Protein AF-A0A915MJT7-F1 (afdb_monomer)

Structure (mmCIF, N/CA/C/O backbone):
data_AF-A0A915MJT7-F1
#
_entry.id   AF-A0A915MJT7-F1
#
loop_
_atom_site.group_PDB
_atom_site.id
_atom_site.type_symbol
_atom_site.label_atom_id
_atom_site.label_alt_id
_atom_site.label_comp_id
_atom_site.label_asym_id
_atom_site.label_entity_id
_atom_site.label_seq_id
_atom_site.pdbx_PDB_ins_code
_atom_site.Cartn_x
_atom_site.Cartn_y
_atom_site.Cartn_z
_atom_site.occupancy
_atom_site.B_iso_or_equiv
_atom_site.auth_seq_id
_atom_site.auth_comp_id
_atom_site.auth_asym_id
_atom_site.auth_atom_id
_atom_site.pdbx_PDB_model_num
ATOM 1 N N . MET A 1 1 ? 48.823 12.103 -51.803 1.00 42.72 1 MET A N 1
ATOM 2 C CA . MET A 1 1 ? 48.657 11.930 -50.342 1.00 42.72 1 MET A CA 1
ATOM 3 C C . MET A 1 1 ? 47.173 12.086 -50.046 1.00 42.72 1 MET A C 1
ATOM 5 O O . MET A 1 1 ? 46.669 13.198 -50.115 1.00 42.72 1 MET A O 1
ATOM 9 N N . ILE A 1 2 ? 46.447 10.974 -49.908 1.00 47.47 2 ILE A N 1
ATOM 10 C CA . ILE A 1 2 ? 44.976 10.955 -49.899 1.00 47.47 2 ILE A CA 1
ATOM 11 C C . ILE A 1 2 ? 44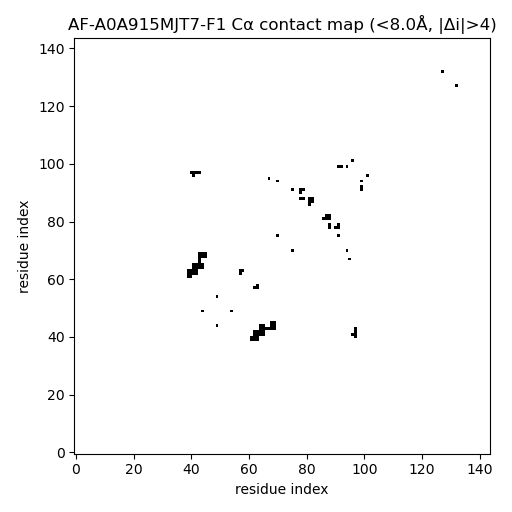.478 10.905 -48.448 1.00 47.47 2 ILE A C 1
ATOM 13 O O . ILE A 1 2 ? 44.754 9.964 -47.717 1.00 47.47 2 ILE A O 1
ATOM 17 N N . VAL A 1 3 ? 43.804 11.991 -48.071 1.00 52.53 3 VAL A N 1
ATOM 18 C CA . VAL A 1 3 ? 42.787 12.202 -47.025 1.00 52.53 3 VAL A CA 1
ATOM 19 C C . VAL A 1 3 ? 42.498 11.007 -46.093 1.00 52.53 3 VAL A C 1
ATOM 21 O O . VAL A 1 3 ? 41.598 10.218 -46.343 1.00 52.53 3 VAL A O 1
ATOM 24 N N . GLN A 1 4 ? 43.191 10.951 -44.951 1.00 54.62 4 GLN A N 1
ATOM 25 C CA . GLN A 1 4 ? 42.888 10.060 -43.811 1.00 54.62 4 GLN A CA 1
ATOM 26 C C . GLN A 1 4 ? 42.191 10.797 -42.643 1.00 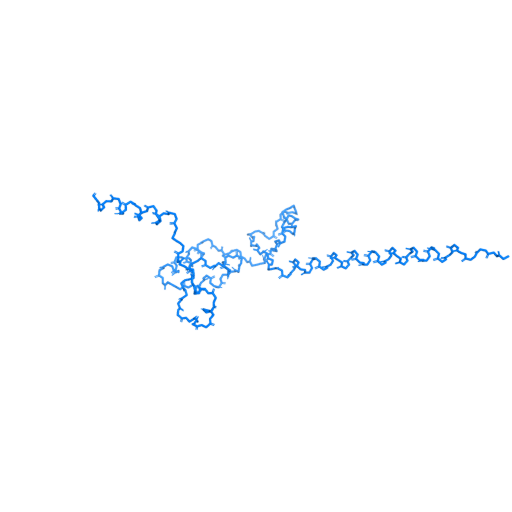54.62 4 GLN A C 1
ATOM 28 O O . GLN A 1 4 ? 42.081 10.284 -41.532 1.00 54.62 4 GLN A O 1
ATOM 33 N N . VAL A 1 5 ? 41.744 12.038 -42.868 1.00 56.94 5 VAL A N 1
ATOM 34 C CA . VAL A 1 5 ? 41.243 12.930 -41.804 1.00 56.94 5 VAL A CA 1
ATOM 35 C C . VAL A 1 5 ? 39.769 12.654 -41.460 1.00 56.94 5 VAL A C 1
ATOM 37 O O . VAL A 1 5 ? 39.381 12.778 -40.305 1.00 56.94 5 VAL A O 1
ATOM 40 N N . GLY A 1 6 ? 38.953 12.192 -42.416 1.00 58.38 6 GLY A N 1
ATOM 41 C CA . GLY A 1 6 ? 37.505 12.021 -42.216 1.00 58.38 6 GLY A CA 1
ATOM 42 C C . GLY A 1 6 ? 37.076 10.787 -41.408 1.00 58.38 6 GLY A C 1
ATOM 43 O O . GLY A 1 6 ? 36.045 10.823 -40.740 1.00 58.38 6 GLY A O 1
ATOM 44 N N . GLU A 1 7 ? 37.848 9.697 -41.427 1.00 60.75 7 GLU A N 1
ATOM 45 C CA . GLU A 1 7 ? 37.479 8.447 -40.733 1.00 60.75 7 GLU A CA 1
ATOM 46 C C . GLU A 1 7 ? 37.609 8.569 -39.207 1.00 60.75 7 GLU A C 1
ATOM 48 O O . GLU A 1 7 ? 36.779 8.052 -38.452 1.00 60.75 7 GLU A O 1
ATOM 53 N N . ASN A 1 8 ? 38.610 9.327 -38.752 1.00 67.19 8 ASN A N 1
ATOM 54 C CA . ASN A 1 8 ? 38.859 9.577 -37.335 1.00 67.19 8 ASN A CA 1
ATOM 55 C C . ASN A 1 8 ? 37.731 10.398 -36.694 1.00 67.19 8 ASN A C 1
ATOM 57 O O . ASN A 1 8 ? 37.305 10.090 -35.580 1.00 67.19 8 ASN A O 1
ATOM 61 N N . ASP A 1 9 ? 37.185 11.380 -37.413 1.00 73.44 9 ASP A 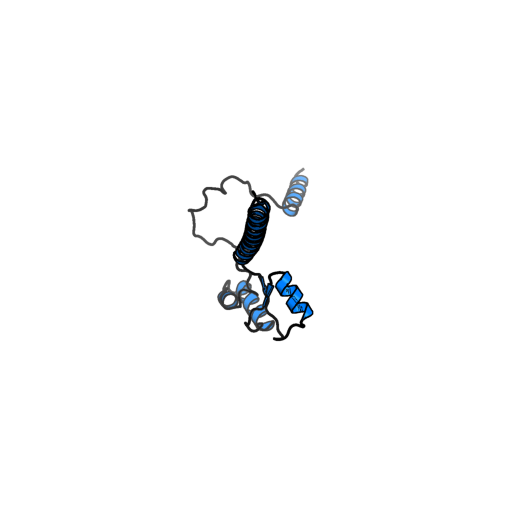N 1
ATOM 62 C CA . ASP A 1 9 ? 36.093 12.229 -36.924 1.00 73.44 9 ASP A CA 1
ATOM 63 C C . ASP A 1 9 ? 34.769 11.462 -36.787 1.00 73.44 9 ASP A C 1
ATOM 65 O O . ASP A 1 9 ? 34.022 11.654 -35.819 1.00 73.44 9 ASP A O 1
ATOM 69 N N . ILE A 1 10 ? 34.490 10.541 -37.715 1.00 80.56 10 ILE A N 1
ATOM 70 C CA . ILE A 1 10 ? 33.299 9.681 -37.669 1.00 80.56 10 ILE A CA 1
ATOM 71 C C . ILE A 1 10 ? 33.377 8.727 -36.471 1.00 80.56 10 ILE A C 1
ATOM 73 O O . ILE A 1 10 ? 32.410 8.604 -35.710 1.00 80.56 10 ILE A O 1
ATOM 77 N N . MET A 1 11 ? 34.538 8.103 -36.255 1.00 78.44 11 MET A N 1
ATOM 78 C CA . MET A 1 11 ? 34.770 7.238 -35.097 1.00 78.44 11 MET A CA 1
ATOM 79 C C . MET A 1 11 ? 34.631 8.009 -33.782 1.00 78.44 11 MET A C 1
ATOM 81 O O . MET A 1 11 ? 33.929 7.560 -32.870 1.00 78.44 11 MET A O 1
ATOM 85 N N . LEU A 1 12 ? 35.219 9.205 -33.688 1.00 84.81 12 LEU A N 1
ATOM 86 C CA . LEU A 1 12 ? 35.130 10.038 -32.488 1.00 84.81 12 LEU A CA 1
ATOM 87 C C . LEU A 1 12 ? 33.679 10.426 -32.170 1.00 84.81 12 LEU A C 1
ATOM 89 O O . LEU A 1 12 ? 33.257 10.394 -31.009 1.00 84.81 12 LEU A O 1
ATOM 93 N N . LYS A 1 13 ? 32.892 10.755 -33.201 1.00 85.81 13 LYS A N 1
ATOM 94 C CA . LYS A 1 13 ? 31.464 11.063 -33.067 1.00 85.81 13 LYS A CA 1
ATOM 95 C C . LYS A 1 13 ? 30.675 9.855 -32.560 1.00 85.81 13 LYS A C 1
ATOM 97 O O . LYS A 1 13 ? 29.870 10.004 -31.638 1.00 85.81 13 LYS A O 1
ATOM 102 N N . PHE A 1 14 ? 30.955 8.660 -33.078 1.00 88.25 14 PHE A N 1
ATOM 103 C CA . PHE A 1 14 ? 30.314 7.425 -32.625 1.00 88.25 14 PHE A CA 1
ATOM 104 C C . PHE A 1 14 ? 30.619 7.119 -31.149 1.00 88.25 14 PHE A C 1
ATOM 106 O O . PHE A 1 14 ? 29.706 6.810 -30.375 1.00 88.25 14 PHE A O 1
ATOM 113 N N . PHE A 1 15 ? 31.878 7.266 -30.720 1.00 90.06 15 PHE A N 1
ATOM 114 C CA . PHE A 1 15 ? 32.256 7.078 -29.316 1.00 90.06 15 PHE A CA 1
ATOM 115 C C . PHE A 1 15 ? 31.579 8.094 -28.391 1.00 90.06 15 PHE A C 1
ATOM 117 O O . PHE A 1 15 ? 31.046 7.698 -27.351 1.00 90.06 15 PHE A O 1
ATOM 124 N N . ARG A 1 16 ? 31.505 9.371 -28.789 1.00 91.50 16 ARG A N 1
ATOM 125 C CA . ARG A 1 16 ? 30.797 10.410 -28.020 1.00 91.50 16 ARG A CA 1
ATOM 126 C C . ARG A 1 16 ? 29.303 10.127 -27.900 1.00 91.50 16 ARG A C 1
ATOM 128 O O . ARG A 1 16 ? 28.747 10.237 -26.808 1.00 91.50 16 ARG A O 1
ATOM 135 N N . GLU A 1 17 ? 28.642 9.731 -28.987 1.00 90.50 17 GLU A N 1
ATOM 136 C CA . GLU A 1 17 ? 27.2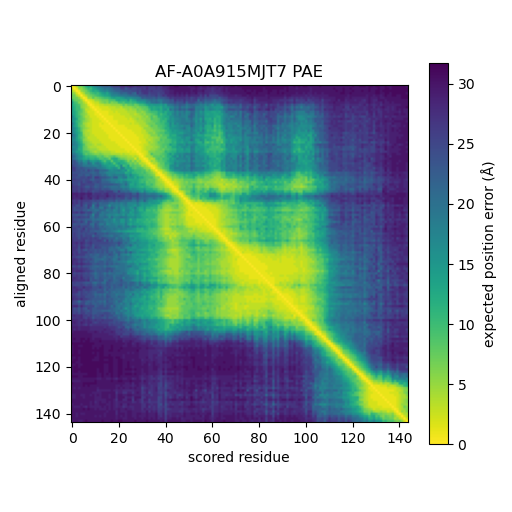20 9.372 -28.952 1.00 90.50 17 GLU A CA 1
ATOM 137 C C . GLU A 1 17 ? 26.962 8.152 -28.062 1.00 90.50 17 GLU A C 1
ATOM 139 O O . GLU A 1 17 ? 25.994 8.134 -27.293 1.00 90.50 17 GLU A O 1
ATOM 144 N N . ARG A 1 18 ? 27.838 7.143 -28.126 1.00 93.38 18 ARG A N 1
ATOM 145 C CA . ARG A 1 18 ? 27.759 5.956 -27.270 1.00 93.38 18 ARG A CA 1
ATOM 146 C C . ARG A 1 18 ? 27.939 6.318 -25.799 1.00 93.38 18 ARG A C 1
ATOM 148 O O . ARG A 1 18 ? 27.146 5.876 -24.969 1.00 93.38 18 ARG A O 1
ATOM 155 N N . GLU A 1 19 ? 28.934 7.136 -25.477 1.00 94.19 19 GLU A N 1
ATOM 156 C CA . GLU A 1 19 ? 29.193 7.588 -24.111 1.00 94.19 19 GLU A CA 1
ATOM 157 C C . GLU A 1 19 ? 28.034 8.438 -23.574 1.00 94.19 19 GLU A C 1
ATOM 159 O O . GLU A 1 19 ? 27.597 8.252 -22.437 1.00 94.19 19 GLU A O 1
ATOM 164 N N . HIS A 1 20 ? 27.469 9.319 -24.401 1.00 94.56 20 HIS A N 1
ATOM 165 C CA . HIS A 1 20 ? 26.311 10.125 -24.030 1.00 94.56 20 HIS A CA 1
ATOM 166 C C . HIS A 1 20 ? 25.076 9.255 -23.756 1.00 94.56 20 HIS A C 1
ATOM 168 O O . HIS A 1 20 ? 24.406 9.427 -22.732 1.00 94.56 20 HIS A O 1
ATOM 174 N N . LYS A 1 21 ? 24.797 8.269 -24.622 1.00 95.44 21 LYS A N 1
ATOM 175 C CA . LYS A 1 21 ? 23.722 7.285 -24.405 1.00 95.44 21 LYS A CA 1
ATOM 176 C C . L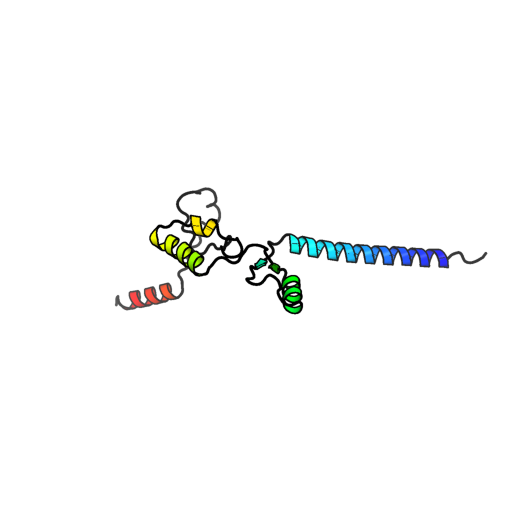YS A 1 21 ? 23.954 6.490 -23.122 1.00 95.44 21 LYS A C 1
ATOM 178 O O . LYS A 1 21 ? 23.021 6.335 -22.335 1.00 95.44 21 LYS A O 1
ATOM 183 N N . LEU A 1 22 ? 25.186 6.047 -22.874 1.00 94.69 22 LEU A N 1
ATOM 184 C CA . LEU A 1 22 ? 25.542 5.308 -21.666 1.00 94.69 22 LEU A CA 1
ATOM 185 C C . LEU A 1 22 ? 25.341 6.159 -20.406 1.00 94.69 22 LEU A C 1
ATOM 187 O O . LEU A 1 22 ? 24.661 5.721 -19.484 1.00 94.69 22 LEU A O 1
ATOM 191 N N . LYS A 1 23 ? 25.836 7.403 -20.385 1.00 94.44 23 LYS A N 1
ATOM 192 C CA . LYS A 1 23 ? 25.628 8.347 -19.271 1.00 94.44 23 LYS A CA 1
ATOM 193 C C . LYS A 1 23 ? 24.144 8.611 -19.021 1.00 94.44 23 LYS A C 1
ATOM 195 O O . LYS A 1 23 ? 23.706 8.603 -17.869 1.00 94.44 23 LYS A O 1
ATOM 200 N N . HIS A 1 24 ? 23.360 8.809 -20.081 1.00 92.31 24 HIS A N 1
ATOM 201 C CA . HIS A 1 24 ? 21.919 9.023 -19.972 1.00 92.31 24 HIS A CA 1
ATOM 202 C C . HIS A 1 24 ? 21.202 7.802 -19.374 1.00 92.31 24 HIS A C 1
ATOM 204 O O . HIS A 1 24 ? 20.396 7.949 -18.451 1.00 92.31 24 HIS A O 1
ATOM 210 N N . LEU A 1 25 ? 21.529 6.596 -19.851 1.00 91.06 25 LEU A N 1
ATOM 211 C CA . LEU A 1 25 ? 20.981 5.346 -19.323 1.00 91.06 25 LEU A CA 1
ATOM 212 C C . LEU A 1 25 ? 21.376 5.123 -17.861 1.00 91.06 25 LEU A C 1
ATOM 214 O O . LEU A 1 25 ? 20.498 4.878 -17.035 1.00 91.06 25 LEU A O 1
ATOM 218 N N . SER A 1 26 ? 22.651 5.293 -17.513 1.00 88.75 26 SER A N 1
ATOM 219 C CA . SER A 1 26 ? 23.141 5.151 -16.138 1.00 88.75 26 SER A CA 1
ATOM 220 C C . SER A 1 26 ? 22.466 6.136 -15.182 1.00 88.75 26 SER A C 1
ATOM 222 O O . SER A 1 26 ? 22.044 5.746 -14.093 1.00 88.75 26 SER A O 1
ATOM 224 N N . LYS A 1 27 ? 22.272 7.397 -15.598 1.00 87.00 27 LYS A N 1
ATOM 225 C CA . LYS A 1 27 ? 21.532 8.396 -14.809 1.00 87.00 27 LYS A CA 1
ATOM 226 C C . LYS A 1 27 ? 20.079 7.966 -14.586 1.00 87.00 27 LYS A C 1
ATOM 228 O O . LYS A 1 27 ? 19.595 8.036 -13.461 1.00 87.00 27 LYS A O 1
ATOM 233 N N . LYS A 1 28 ? 19.410 7.476 -15.634 1.00 82.44 28 LYS A N 1
ATOM 234 C CA . LYS A 1 28 ? 18.016 7.004 -15.583 1.00 82.44 28 LYS A CA 1
ATOM 235 C C . LYS A 1 28 ? 17.837 5.750 -14.722 1.00 82.44 28 LYS A C 1
ATOM 237 O O . LYS A 1 28 ? 16.787 5.577 -14.109 1.00 82.44 28 LYS A O 1
ATOM 242 N N . ILE A 1 29 ? 18.832 4.865 -14.682 1.00 79.94 29 ILE A N 1
ATOM 243 C CA . ILE A 1 29 ? 18.834 3.699 -13.788 1.00 79.94 29 ILE A CA 1
ATOM 244 C C . ILE A 1 29 ? 19.021 4.163 -12.343 1.00 79.94 29 ILE A C 1
ATOM 246 O O . ILE A 1 29 ? 18.229 3.779 -11.487 1.00 79.94 29 ILE A O 1
ATOM 250 N N . ARG A 1 30 ? 19.994 5.050 -12.086 1.00 74.94 30 ARG A N 1
ATOM 251 C CA . ARG A 1 30 ? 20.296 5.554 -10.738 1.00 74.94 30 ARG A CA 1
ATOM 252 C C . ARG A 1 30 ? 19.088 6.228 -10.076 1.00 74.94 30 ARG A C 1
ATOM 254 O O . ARG A 1 30 ? 18.819 5.962 -8.908 1.00 74.94 30 ARG A O 1
ATOM 261 N N . THR A 1 31 ? 18.326 7.032 -10.822 1.00 68.06 31 THR A N 1
ATOM 262 C CA . THR A 1 31 ? 17.092 7.663 -10.312 1.00 68.06 31 THR A CA 1
ATOM 263 C C . THR A 1 31 ? 16.003 6.641 -9.983 1.00 68.06 31 THR A C 1
ATOM 265 O O . THR A 1 31 ? 15.307 6.778 -8.982 1.00 68.06 31 THR A O 1
ATOM 268 N N . LYS A 1 32 ? 15.879 5.569 -10.775 1.00 62.69 32 LYS A N 1
ATOM 269 C CA . LYS A 1 32 ? 14.924 4.488 -10.491 1.00 62.69 32 LYS A CA 1
ATOM 270 C C . LYS A 1 32 ? 15.330 3.661 -9.276 1.00 62.69 32 LYS A C 1
ATOM 272 O O . LYS A 1 32 ? 14.471 3.264 -8.504 1.00 62.69 32 LYS A O 1
ATOM 277 N N . THR A 1 33 ? 16.623 3.408 -9.075 1.00 60.19 33 THR A N 1
ATOM 278 C CA . THR A 1 33 ? 17.106 2.702 -7.876 1.00 60.19 33 THR A CA 1
ATOM 279 C C . THR A 1 33 ? 16.901 3.508 -6.598 1.00 60.19 33 THR A C 1
ATOM 281 O O . THR A 1 33 ? 16.581 2.921 -5.573 1.00 60.19 33 THR A O 1
ATOM 284 N N . THR A 1 34 ? 17.009 4.839 -6.645 1.00 58.78 34 THR A N 1
ATOM 285 C CA . THR A 1 34 ? 16.662 5.686 -5.492 1.00 58.78 34 THR A CA 1
ATOM 286 C C . THR A 1 34 ? 15.157 5.699 -5.220 1.00 58.78 34 THR A C 1
ATOM 288 O O . THR A 1 34 ? 14.757 5.655 -4.067 1.00 58.78 34 THR A O 1
ATOM 291 N N . GLU A 1 35 ? 14.312 5.666 -6.256 1.00 56.47 35 GLU A N 1
ATOM 292 C CA . GLU A 1 35 ? 12.856 5.494 -6.092 1.00 56.47 35 GLU A CA 1
ATOM 293 C C . GLU A 1 35 ? 12.474 4.106 -5.544 1.00 56.47 35 GLU A C 1
ATOM 295 O O . GLU A 1 35 ? 11.471 3.976 -4.851 1.00 56.47 35 GLU A O 1
ATOM 300 N N . LEU A 1 36 ? 13.272 3.071 -5.831 1.00 56.44 36 LEU A N 1
ATOM 301 C CA . LEU A 1 36 ? 13.130 1.736 -5.235 1.00 56.44 36 LEU A CA 1
ATOM 302 C C . LEU A 1 36 ? 13.612 1.671 -3.777 1.00 56.44 36 LEU A C 1
ATOM 304 O O . LEU A 1 36 ? 13.214 0.754 -3.063 1.00 56.44 36 LEU A O 1
ATOM 308 N N . ALA A 1 37 ? 14.476 2.597 -3.350 1.00 57.41 37 ALA A N 1
ATOM 309 C CA . ALA A 1 37 ? 14.986 2.650 -1.981 1.00 57.41 37 ALA A CA 1
ATOM 310 C C . ALA A 1 37 ? 13.958 3.235 -0.997 1.00 57.41 37 ALA A C 1
ATOM 312 O O . ALA A 1 37 ? 13.980 2.892 0.184 1.00 57.41 37 ALA A O 1
ATOM 313 N N . GLU A 1 38 ? 13.036 4.074 -1.477 1.00 62.22 38 GLU A N 1
ATOM 314 C CA . GLU A 1 38 ? 11.888 4.526 -0.692 1.00 62.22 38 GLU A CA 1
ATOM 315 C C . GLU A 1 38 ? 10.869 3.384 -0.531 1.00 62.22 38 GLU A C 1
ATOM 317 O O . GLU A 1 38 ? 10.578 2.670 -1.498 1.00 62.22 38 GLU A O 1
ATOM 322 N N . PRO A 1 39 ? 10.286 3.187 0.668 1.00 62.66 39 PRO A N 1
ATOM 323 C CA . PRO A 1 39 ? 9.316 2.127 0.892 1.00 62.66 39 PRO A CA 1
ATOM 324 C C . PRO A 1 39 ? 8.110 2.317 -0.035 1.00 62.66 39 PRO A C 1
ATOM 326 O O . PRO A 1 39 ? 7.317 3.251 0.109 1.00 62.66 39 PRO A O 1
ATOM 329 N N . GLN A 1 40 ? 7.969 1.411 -1.004 1.00 68.81 40 GLN A N 1
ATOM 330 C CA . GLN A 1 40 ? 6.881 1.450 -1.974 1.00 68.81 40 GLN A CA 1
ATOM 331 C C . GLN A 1 40 ? 5.529 1.376 -1.264 1.00 68.81 40 GLN A C 1
ATOM 333 O O . GLN A 1 40 ? 5.295 0.520 -0.404 1.00 68.81 40 GLN A O 1
ATOM 338 N N . ARG A 1 41 ? 4.605 2.259 -1.653 1.00 71.12 41 ARG A N 1
ATOM 339 C CA . ARG A 1 41 ? 3.249 2.266 -1.100 1.00 71.12 41 ARG A CA 1
ATOM 340 C C . ARG A 1 41 ? 2.538 0.986 -1.530 1.00 71.12 41 ARG A C 1
ATOM 342 O O . ARG A 1 41 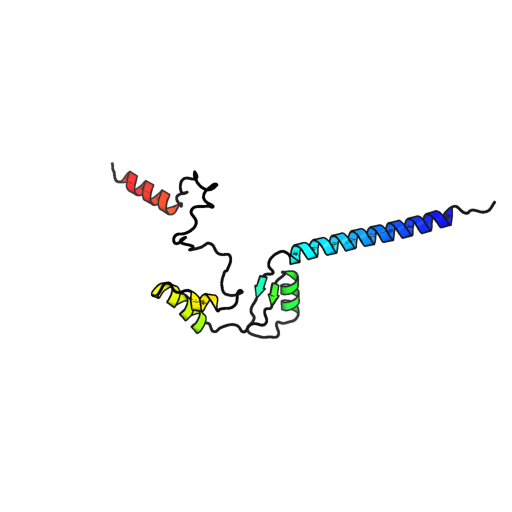? 2.332 0.761 -2.720 1.00 71.12 41 ARG A O 1
ATOM 349 N N . LYS A 1 42 ? 2.158 0.147 -0.567 1.00 74.88 42 LYS A N 1
ATOM 350 C CA . LYS A 1 42 ? 1.413 -1.088 -0.831 1.00 74.88 42 LYS A CA 1
ATOM 351 C C . LYS A 1 42 ? -0.086 -0.809 -0.798 1.00 74.88 42 LYS A C 1
ATOM 353 O O . LYS A 1 42 ? -0.572 -0.202 0.152 1.00 74.88 42 LYS A O 1
ATOM 358 N N . ALA A 1 43 ? -0.810 -1.260 -1.815 1.00 72.38 43 ALA A N 1
ATOM 359 C CA . ALA A 1 43 ? -2.269 -1.228 -1.848 1.00 72.38 43 ALA A CA 1
ATOM 360 C C . ALA A 1 43 ? -2.824 -2.653 -1.828 1.00 72.38 43 ALA A C 1
ATOM 362 O O . ALA A 1 43 ? -2.338 -3.518 -2.556 1.00 72.38 43 ALA A O 1
ATOM 363 N N . LEU A 1 44 ? -3.855 -2.876 -1.018 1.00 74.38 44 LEU A N 1
ATOM 364 C CA . LEU A 1 44 ? -4.644 -4.104 -1.024 1.00 74.38 44 LEU A CA 1
ATOM 365 C C . LEU A 1 44 ? -5.899 -3.875 -1.857 1.00 74.38 44 LEU A C 1
ATOM 367 O O . LEU A 1 44 ? -6.527 -2.820 -1.758 1.00 74.38 44 LEU A O 1
ATOM 371 N N . VAL A 1 45 ? -6.249 -4.844 -2.697 1.00 71.94 45 VAL A N 1
ATOM 372 C CA . VAL A 1 45 ? -7.383 -4.736 -3.619 1.00 71.94 45 VAL A CA 1
ATOM 373 C C . VAL A 1 45 ? -8.261 -5.968 -3.450 1.00 71.94 45 VAL A C 1
ATOM 375 O O . VAL A 1 45 ? -7.763 -7.086 -3.416 1.00 71.94 45 VAL A O 1
ATOM 378 N N . THR A 1 46 ? -9.572 -5.757 -3.336 1.00 69.31 46 THR A N 1
ATOM 379 C CA . THR A 1 46 ? -10.568 -6.820 -3.118 1.00 69.31 46 THR A CA 1
ATOM 380 C C . THR A 1 46 ? -10.784 -7.703 -4.346 1.00 69.31 46 THR A C 1
ATOM 382 O O . THR A 1 46 ? -11.151 -8.863 -4.205 1.00 69.31 46 THR A O 1
ATOM 385 N N . ALA A 1 47 ? -10.542 -7.172 -5.548 1.00 63.62 47 ALA A N 1
ATOM 386 C CA .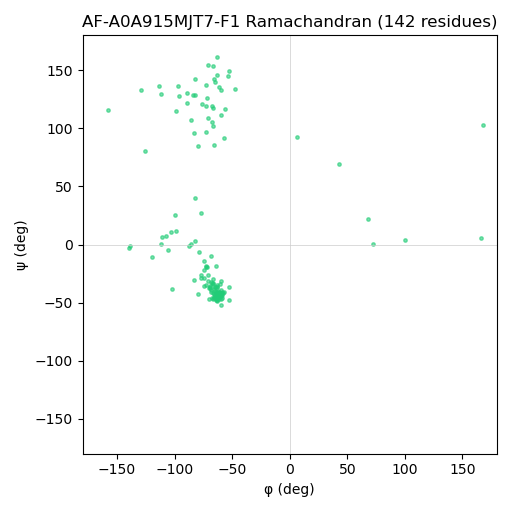 ALA A 1 47 ? -10.628 -7.903 -6.806 1.00 63.62 47 ALA A CA 1
ATOM 387 C C . ALA A 1 47 ? -9.230 -8.068 -7.441 1.00 63.62 47 ALA A C 1
ATOM 389 O O . ALA A 1 47 ? -8.530 -7.069 -7.635 1.00 63.62 47 ALA A O 1
ATOM 390 N N . PRO A 1 48 ? -8.825 -9.289 -7.840 1.00 60.78 48 PRO A N 1
ATOM 391 C CA . PRO A 1 48 ? -7.475 -9.570 -8.342 1.00 60.78 48 PRO A CA 1
ATOM 392 C C . PRO A 1 48 ? -7.158 -8.922 -9.703 1.00 60.78 48 PRO A C 1
ATOM 394 O O . PRO A 1 48 ? -6.004 -8.906 -10.131 1.00 60.78 48 PRO A O 1
ATOM 397 N N . ILE A 1 49 ? -8.151 -8.347 -10.395 1.00 67.81 49 ILE A N 1
ATOM 398 C CA . ILE A 1 49 ? -7.981 -7.760 -11.729 1.00 67.81 49 ILE A CA 1
ATOM 399 C C . ILE A 1 49 ? -8.470 -6.310 -11.725 1.00 67.81 49 ILE A C 1
ATOM 401 O O . ILE A 1 49 ? -9.568 -5.987 -12.171 1.00 67.81 49 ILE A O 1
ATOM 405 N N . ALA A 1 50 ? -7.625 -5.400 -11.241 1.00 68.06 50 ALA A N 1
ATOM 406 C CA . ALA A 1 50 ? -7.829 -3.979 -11.494 1.00 68.06 50 ALA A CA 1
ATOM 407 C C . ALA A 1 50 ? -7.763 -3.710 -13.018 1.00 68.06 50 ALA A C 1
ATOM 409 O O . ALA A 1 50 ? -6.839 -4.207 -13.681 1.00 68.06 50 ALA A O 1
ATOM 410 N N . PRO A 1 51 ? -8.680 -2.907 -13.597 1.00 81.62 51 PRO A N 1
ATOM 411 C CA . PRO A 1 51 ? -8.647 -2.564 -15.016 1.00 81.62 51 PRO A CA 1
ATOM 412 C C . PRO A 1 51 ? -7.287 -2.005 -15.455 1.00 81.62 51 PRO A C 1
ATOM 414 O O . PRO A 1 51 ? -6.595 -1.320 -14.697 1.00 81.62 51 PRO A O 1
ATOM 417 N N . ARG A 1 52 ? -6.898 -2.239 -16.716 1.00 80.44 52 ARG A N 1
ATOM 418 C CA . ARG A 1 52 ? -5.560 -1.887 -17.239 1.00 80.44 52 ARG A CA 1
ATOM 419 C C . ARG A 1 52 ? -5.169 -0.422 -16.997 1.00 80.44 52 ARG A C 1
ATOM 421 O O . ARG A 1 52 ? -4.003 -0.137 -16.727 1.00 80.44 52 ARG A O 1
ATOM 428 N N . HIS A 1 53 ? -6.124 0.505 -17.085 1.00 83.50 53 HIS A N 1
ATOM 429 C CA . HIS A 1 53 ? -5.881 1.930 -16.848 1.00 83.50 53 HIS A CA 1
ATOM 430 C C . HIS A 1 53 ? -5.572 2.237 -15.371 1.00 83.50 53 HIS A C 1
ATOM 432 O O . HIS A 1 53 ? -4.698 3.059 -15.091 1.00 83.50 53 HIS A O 1
ATOM 438 N N . VAL A 1 54 ? -6.216 1.531 -14.436 1.00 80.25 54 VAL A N 1
ATOM 439 C CA . VAL A 1 54 ? -5.953 1.627 -12.993 1.00 80.25 54 VAL A CA 1
ATOM 440 C C . VAL A 1 54 ? -4.557 1.097 -12.685 1.00 80.25 54 VAL A C 1
ATOM 442 O O . VAL A 1 54 ? -3.770 1.799 -12.054 1.00 80.25 54 VAL A O 1
ATOM 445 N N . ARG A 1 55 ? -4.191 -0.069 -13.236 1.00 75.38 55 ARG A N 1
ATOM 446 C CA . ARG A 1 55 ? -2.845 -0.649 -13.066 1.00 75.38 55 ARG A CA 1
ATOM 447 C C . ARG A 1 55 ? -1.745 0.281 -13.574 1.00 75.38 55 ARG A C 1
ATOM 449 O O . ARG A 1 55 ? -0.762 0.512 -12.878 1.00 75.38 55 ARG A O 1
ATOM 456 N N . LYS A 1 56 ? -1.915 0.868 -14.767 1.00 82.06 56 LYS A N 1
ATOM 457 C CA . LYS A 1 56 ? -0.954 1.844 -15.316 1.00 82.06 56 LYS A CA 1
ATOM 458 C C . LYS A 1 56 ? -0.795 3.068 -14.411 1.00 82.06 56 LYS A C 1
ATOM 460 O O . LYS A 1 56 ? 0.319 3.563 -14.255 1.00 82.06 56 LYS A O 1
ATOM 465 N N . ARG A 1 57 ? -1.894 3.553 -13.825 1.00 82.00 57 ARG A N 1
ATOM 466 C CA . 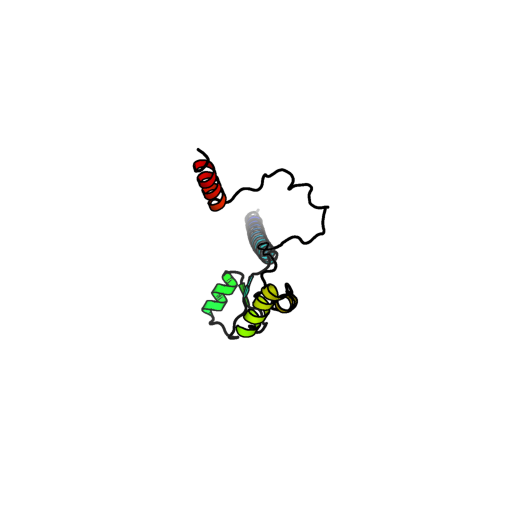ARG A 1 57 ? -1.874 4.678 -12.882 1.00 82.00 57 ARG A CA 1
ATOM 467 C C . ARG A 1 57 ? -1.160 4.301 -11.584 1.00 82.00 57 ARG A C 1
ATOM 469 O O . ARG A 1 57 ? -0.293 5.050 -11.159 1.00 82.00 57 ARG A O 1
ATOM 476 N N . GLN A 1 58 ? -1.460 3.137 -11.011 1.00 78.94 58 GLN A N 1
ATOM 477 C CA . GLN A 1 58 ? -0.817 2.639 -9.790 1.00 78.94 58 GLN A CA 1
ATOM 478 C C . GLN A 1 58 ? 0.696 2.477 -9.968 1.00 78.94 58 GLN A C 1
ATOM 480 O O . GLN A 1 58 ? 1.452 3.010 -9.163 1.00 78.94 58 GLN A O 1
ATOM 485 N N . ILE A 1 59 ? 1.135 1.862 -11.074 1.00 79.25 59 ILE A N 1
ATOM 486 C CA . ILE A 1 59 ? 2.562 1.725 -11.410 1.00 79.25 59 ILE A CA 1
ATOM 487 C C . ILE A 1 59 ? 3.226 3.102 -11.533 1.00 79.25 59 ILE A C 1
ATOM 489 O O . ILE A 1 59 ? 4.304 3.314 -10.988 1.00 79.25 59 ILE A O 1
ATOM 493 N N . ARG A 1 60 ? 2.577 4.062 -12.210 1.00 81.06 60 ARG A N 1
ATOM 494 C CA . ARG A 1 60 ? 3.096 5.435 -12.338 1.00 81.06 60 ARG A CA 1
ATOM 495 C C . ARG A 1 60 ? 3.203 6.143 -10.985 1.00 81.06 60 ARG A C 1
ATOM 497 O O . ARG A 1 60 ? 4.116 6.931 -10.790 1.00 81.06 60 ARG A O 1
ATOM 504 N N . SER A 1 61 ? 2.276 5.873 -10.075 1.00 80.62 61 SER A N 1
ATOM 505 C CA . SER A 1 61 ? 2.272 6.420 -8.718 1.00 80.62 61 SER A CA 1
ATOM 506 C C . SER A 1 61 ? 3.184 5.661 -7.745 1.00 80.62 61 SER A C 1
ATOM 508 O O . SER A 1 61 ? 3.182 5.990 -6.562 1.00 80.62 61 SER A O 1
ATOM 510 N N . GLY A 1 62 ? 3.926 4.644 -8.203 1.00 74.94 62 GLY A N 1
ATOM 511 C CA . GLY A 1 62 ? 4.792 3.826 -7.346 1.00 74.94 62 GLY A CA 1
ATOM 512 C C . GLY A 1 62 ? 4.027 2.946 -6.350 1.00 74.94 62 GLY A C 1
ATOM 513 O O . GLY A 1 62 ? 4.572 2.569 -5.315 1.00 74.94 62 GLY A O 1
ATOM 514 N N . ILE A 1 63 ? 2.753 2.647 -6.631 1.00 78.38 63 ILE A N 1
ATOM 515 C CA . ILE A 1 63 ? 1.909 1.795 -5.793 1.00 78.38 63 ILE A CA 1
ATOM 516 C C . ILE A 1 63 ? 2.067 0.344 -6.244 1.00 78.38 63 ILE A C 1
ATOM 518 O O . ILE A 1 63 ? 1.752 0.009 -7.390 1.00 78.38 63 ILE A O 1
ATOM 522 N N . VAL A 1 64 ? 2.492 -0.523 -5.327 1.00 77.31 64 VAL A N 1
ATOM 523 C CA . VAL A 1 64 ? 2.547 -1.971 -5.548 1.00 77.31 64 VAL A CA 1
ATOM 524 C C . VAL A 1 64 ? 1.292 -2.618 -4.988 1.00 77.31 64 VAL A C 1
ATOM 526 O O . VAL A 1 64 ? 0.921 -2.402 -3.836 1.00 77.31 64 VAL A O 1
ATOM 529 N N . ILE A 1 65 ? 0.625 -3.415 -5.820 1.00 75.69 65 ILE A N 1
ATOM 530 C CA . ILE A 1 65 ? -0.524 -4.207 -5.389 1.00 75.69 65 ILE A CA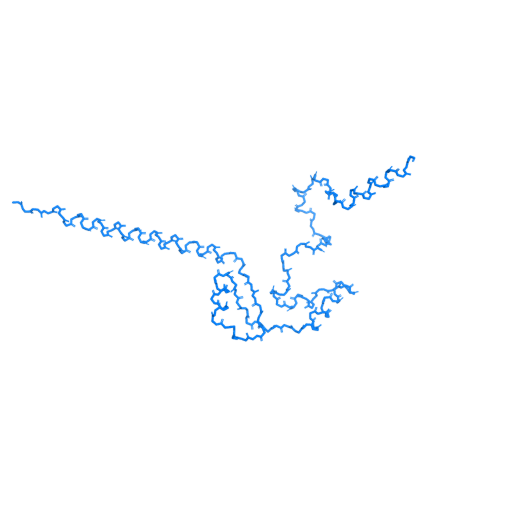 1
ATOM 531 C C . ILE A 1 65 ? 0.016 -5.397 -4.602 1.00 75.69 65 ILE A C 1
ATOM 533 O O . ILE A 1 65 ? 0.819 -6.173 -5.123 1.00 75.69 65 ILE A O 1
ATOM 537 N N . CYS A 1 66 ? -0.392 -5.510 -3.345 1.00 74.38 66 CYS A N 1
ATOM 538 C CA . CYS A 1 66 ? -0.032 -6.638 -2.504 1.00 74.38 66 CYS A CA 1
ATOM 539 C C . CYS A 1 66 ? -0.980 -7.810 -2.791 1.00 74.38 66 CYS A C 1
ATOM 541 O O . CYS A 1 66 ? -2.161 -7.590 -3.057 1.00 74.38 66 CYS A O 1
ATOM 543 N N . ALA A 1 67 ? -0.449 -9.033 -2.773 1.00 69.81 67 ALA A N 1
ATOM 544 C CA . ALA A 1 67 ? -1.221 -10.248 -3.029 1.00 69.81 67 ALA A CA 1
ATOM 545 C C . ALA A 1 67 ? -2.052 -10.700 -1.816 1.00 69.81 67 ALA A C 1
ATOM 547 O O . ALA A 1 67 ? -2.838 -11.636 -1.942 1.00 69.81 67 ALA A O 1
ATOM 548 N N . ASP A 1 68 ? -1.885 -10.054 -0.657 1.00 73.31 68 ASP A N 1
ATOM 549 C CA . ASP A 1 68 ? -2.621 -10.418 0.549 1.00 73.31 68 ASP A CA 1
ATOM 550 C C . ASP A 1 68 ? -4.121 -10.145 0.363 1.00 73.31 68 ASP A C 1
ATOM 552 O O . ASP A 1 68 ? -4.536 -9.146 -0.237 1.00 73.31 68 ASP A O 1
ATOM 556 N N . SER A 1 69 ? -4.954 -11.030 0.909 1.00 75.88 69 SER A N 1
ATOM 557 C CA . SER A 1 69 ? -6.401 -10.840 0.926 1.00 75.88 69 SER A CA 1
ATOM 558 C C . SER A 1 69 ? -6.776 -9.626 1.773 1.00 75.88 69 SER A C 1
ATOM 560 O O . SER A 1 69 ? -6.235 -9.427 2.864 1.00 75.88 69 SER A O 1
ATOM 562 N N . VAL A 1 70 ? -7.751 -8.842 1.311 1.00 81.44 70 VAL A N 1
ATOM 563 C CA . VAL A 1 70 ? -8.314 -7.746 2.107 1.00 81.44 70 VAL A CA 1
ATOM 564 C C . VAL A 1 70 ? -9.066 -8.346 3.304 1.00 81.44 70 VAL A C 1
ATOM 566 O O . VAL A 1 70 ? -10.019 -9.094 3.083 1.00 81.44 70 VAL A O 1
ATOM 569 N N . PRO A 1 71 ? -8.675 -8.050 4.555 1.00 85.94 71 PRO A N 1
ATOM 570 C CA . PRO A 1 71 ? -9.388 -8.529 5.730 1.00 85.94 71 PRO A CA 1
ATOM 571 C C . PRO A 1 71 ? -10.783 -7.907 5.811 1.00 85.94 71 PRO A C 1
ATOM 573 O O . PRO A 1 71 ? -11.025 -6.799 5.318 1.00 85.94 71 PRO A O 1
ATOM 576 N N . SER A 1 72 ? -11.700 -8.621 6.461 1.00 89.38 72 SER A N 1
ATOM 577 C CA . SER A 1 72 ? -13.074 -8.162 6.633 1.00 89.38 72 SER A CA 1
ATOM 578 C C . SER A 1 72 ? -13.131 -6.874 7.455 1.00 89.38 72 SER A C 1
ATOM 580 O O . SER A 1 72 ? -12.375 -6.672 8.410 1.00 89.38 72 SER A O 1
ATOM 582 N N . ALA A 1 73 ? -14.089 -6.005 7.123 1.00 88.25 73 ALA A N 1
ATOM 583 C CA . ALA A 1 73 ? -14.349 -4.787 7.887 1.00 88.25 73 ALA A CA 1
ATOM 584 C C . ALA A 1 73 ? -14.713 -5.093 9.352 1.00 88.25 73 ALA A C 1
ATOM 586 O O . ALA A 1 73 ? -14.387 -4.310 10.249 1.00 88.25 73 ALA A O 1
ATOM 587 N N . VAL A 1 74 ? -15.352 -6.243 9.599 1.00 92.25 74 VAL A N 1
ATOM 588 C CA . VAL A 1 74 ? -15.727 -6.700 10.945 1.00 92.25 74 VAL A CA 1
ATOM 589 C C . VAL A 1 74 ? -14.481 -7.005 11.774 1.00 92.25 74 VAL A C 1
ATOM 591 O O . VAL A 1 74 ? -14.365 -6.517 12.898 1.00 92.25 74 VAL A O 1
ATOM 594 N N . ASP A 1 75 ? -13.520 -7.725 11.198 1.00 90.06 75 ASP A N 1
ATOM 595 C CA . ASP A 1 75 ? -12.280 -8.114 11.877 1.00 90.06 75 ASP A CA 1
ATOM 596 C C . ASP A 1 75 ? -11.416 -6.892 12.186 1.00 90.06 75 ASP A C 1
ATOM 598 O O . ASP A 1 75 ? -10.910 -6.738 13.297 1.00 90.06 75 ASP A O 1
ATOM 602 N N . LEU A 1 76 ? -11.327 -5.955 11.238 1.00 90.44 76 LEU A N 1
ATOM 603 C CA . LEU A 1 76 ? -10.617 -4.697 11.451 1.00 90.44 76 LEU A CA 1
ATOM 604 C C . LEU A 1 76 ? -11.257 -3.858 12.567 1.00 90.44 76 LEU A C 1
ATOM 606 O O . LEU A 1 76 ? -10.554 -3.233 13.363 1.00 90.44 76 LEU A O 1
ATOM 610 N N . THR A 1 77 ? -12.588 -3.831 12.629 1.00 91.25 77 THR A N 1
ATOM 611 C CA . THR A 1 77 ? -13.323 -3.100 13.669 1.00 91.25 77 THR A CA 1
ATOM 612 C C . THR A 1 77 ? -13.136 -3.757 15.031 1.00 91.25 77 THR A C 1
ATOM 614 O O . THR A 1 77 ? -12.894 -3.051 16.011 1.00 91.25 77 THR A O 1
ATOM 617 N N . ARG A 1 78 ? -13.165 -5.094 15.094 1.00 92.81 78 ARG A N 1
ATOM 618 C CA . ARG A 1 78 ? -12.881 -5.861 16.312 1.00 92.81 78 ARG A CA 1
ATOM 619 C C . ARG A 1 78 ? -11.468 -5.578 16.824 1.00 92.81 78 ARG A C 1
ATOM 621 O O . ARG A 1 78 ? -11.331 -5.158 17.969 1.00 92.81 78 ARG A O 1
ATOM 628 N N . ALA A 1 79 ? -10.456 -5.701 15.965 1.00 90.56 79 ALA A N 1
ATOM 629 C CA . ALA A 1 79 ? -9.063 -5.438 16.325 1.00 90.56 79 ALA A CA 1
ATOM 630 C C . ALA A 1 79 ? -8.856 -3.994 16.820 1.00 90.56 79 ALA A C 1
ATOM 632 O O . ALA A 1 79 ? -8.169 -3.757 17.810 1.00 90.56 79 ALA A O 1
ATOM 633 N N . ARG A 1 80 ? -9.499 -3.005 16.179 1.00 89.88 80 ARG A N 1
ATOM 634 C CA . ARG A 1 80 ? -9.452 -1.604 16.635 1.00 89.88 80 ARG A CA 1
ATOM 635 C C . ARG A 1 80 ? -10.124 -1.406 17.986 1.00 89.88 80 ARG A C 1
ATOM 637 O O . ARG A 1 80 ? -9.597 -0.676 18.818 1.00 89.88 80 ARG A O 1
ATOM 644 N N . ARG A 1 81 ? -11.280 -2.031 18.202 1.00 92.25 81 ARG A N 1
ATOM 645 C CA . ARG A 1 81 ? -12.027 -1.937 19.459 1.00 92.25 81 ARG A CA 1
ATOM 646 C C . ARG A 1 81 ? -11.250 -2.565 20.618 1.00 92.25 81 ARG A C 1
ATOM 648 O O . ARG A 1 81 ? -11.177 -1.960 21.682 1.00 92.25 81 ARG A O 1
ATOM 655 N N . GLN A 1 82 ? -10.592 -3.698 20.387 1.00 90.19 82 GLN A N 1
ATOM 656 C CA . GLN A 1 82 ? -9.785 -4.388 21.394 1.00 90.19 82 GLN A CA 1
ATOM 657 C C . GLN A 1 82 ? -8.625 -3.533 21.923 1.00 90.19 82 GLN A C 1
ATOM 659 O O . GLN A 1 82 ? -8.335 -3.585 23.119 1.00 90.19 82 GLN A O 1
ATOM 664 N N . ILE A 1 83 ? -8.024 -2.687 21.077 1.00 89.25 83 ILE A N 1
ATOM 665 C CA . ILE A 1 83 ? -7.006 -1.714 21.508 1.00 89.25 83 ILE A CA 1
ATOM 666 C C . ILE A 1 83 ? -7.587 -0.741 22.540 1.00 89.25 83 ILE A C 1
ATOM 668 O O . ILE A 1 83 ? -6.928 -0.433 23.528 1.00 89.25 83 ILE A O 1
ATOM 672 N N . PHE A 1 84 ? -8.819 -0.265 22.345 1.00 87.38 84 PHE A N 1
ATOM 673 C CA . PHE A 1 84 ? -9.458 0.651 23.294 1.00 87.38 84 PHE A CA 1
ATOM 674 C C . PHE A 1 84 ? -9.918 -0.046 24.577 1.00 87.38 84 PHE A C 1
ATOM 676 O O . PHE A 1 84 ? -9.852 0.557 25.643 1.00 87.38 84 PHE A O 1
ATOM 683 N N . GLU A 1 85 ? -10.378 -1.294 24.482 1.00 91.12 85 GLU A N 1
ATOM 684 C CA . GLU A 1 85 ? -10.912 -2.038 25.630 1.00 91.12 85 GLU A CA 1
ATOM 685 C C . GLU A 1 85 ? -9.816 -2.631 26.519 1.00 91.12 85 GLU A C 1
ATOM 687 O O . GLU A 1 85 ? -9.913 -2.579 27.740 1.00 91.12 85 GLU A O 1
ATOM 692 N N . THR A 1 86 ? -8.774 -3.199 25.912 1.00 89.12 86 THR A N 1
ATOM 693 C CA . THR A 1 86 ? -7.750 -3.989 26.619 1.00 89.12 86 THR A CA 1
ATOM 694 C C . THR A 1 86 ? -6.344 -3.409 26.498 1.00 89.12 86 THR A C 1
ATOM 696 O O . THR A 1 86 ? -5.431 -3.876 27.173 1.00 89.12 86 THR A O 1
ATOM 699 N N . GLY A 1 87 ? -6.135 -2.420 25.623 1.00 83.56 87 GLY A N 1
ATOM 700 C CA . GLY A 1 87 ? -4.799 -1.917 25.294 1.00 83.56 87 GLY A CA 1
ATOM 701 C C . GLY A 1 87 ? -3.961 -2.873 24.438 1.00 83.56 87 GLY A C 1
ATOM 702 O O . GLY A 1 87 ? -2.826 -2.539 24.110 1.00 83.56 87 GLY A O 1
ATOM 703 N N . ASN A 1 88 ? -4.491 -4.045 24.069 1.00 85.88 88 ASN A N 1
ATOM 704 C CA . ASN A 1 88 ? -3.778 -5.041 23.277 1.00 85.88 88 ASN A CA 1
ATOM 705 C C . ASN A 1 88 ? -3.873 -4.728 21.774 1.00 85.88 88 ASN A C 1
ATOM 707 O O . ASN A 1 88 ? -4.968 -4.544 21.243 1.00 85.88 88 ASN A O 1
ATOM 711 N N . ASP A 1 89 ? -2.729 -4.702 21.087 1.00 87.31 89 ASP A N 1
ATOM 712 C CA . ASP A 1 89 ? -2.612 -4.442 19.649 1.00 87.31 89 ASP A CA 1
ATOM 713 C C . ASP A 1 89 ? -2.181 -5.672 18.827 1.00 87.31 89 ASP A C 1
ATOM 715 O O . ASP A 1 89 ? -1.955 -5.550 17.619 1.00 87.31 89 ASP A O 1
ATOM 719 N N . ALA A 1 90 ? -2.092 -6.855 19.447 1.00 87.88 90 ALA A N 1
ATOM 720 C CA . ALA A 1 90 ? -1.646 -8.094 18.805 1.00 87.88 90 ALA A CA 1
ATOM 721 C C . ALA A 1 90 ? -2.428 -8.414 17.518 1.00 87.88 90 ALA A C 1
ATOM 723 O O . ALA A 1 90 ? -1.819 -8.649 16.471 1.00 87.88 90 ALA A O 1
ATOM 724 N N . ASP A 1 91 ? -3.757 -8.327 17.565 1.00 86.31 91 ASP A N 1
ATOM 725 C CA . ASP A 1 91 ? -4.639 -8.606 16.427 1.00 86.31 91 ASP A CA 1
ATOM 726 C C . ASP A 1 91 ? -4.399 -7.627 15.268 1.00 86.31 91 ASP A C 1
ATOM 728 O O . ASP A 1 91 ? -4.386 -8.008 14.096 1.00 86.31 91 ASP A O 1
ATOM 732 N N . LEU A 1 92 ? -4.115 -6.356 15.575 1.00 86.25 92 LEU A N 1
ATOM 733 C CA . LEU A 1 92 ? -3.791 -5.354 14.559 1.00 86.25 92 LEU A CA 1
ATOM 734 C C . LEU A 1 92 ? -2.370 -5.539 13.996 1.00 86.25 92 LEU A C 1
ATOM 736 O O . LEU A 1 92 ? -2.117 -5.205 12.836 1.00 86.25 92 LEU A O 1
ATOM 740 N N . ARG A 1 93 ? -1.432 -6.086 14.780 1.00 86.44 93 ARG A N 1
ATOM 741 C CA . ARG A 1 93 ? -0.067 -6.406 14.319 1.00 86.44 93 ARG A CA 1
ATOM 742 C C . ARG A 1 93 ? -0.028 -7.590 13.359 1.00 86.44 93 ARG A C 1
ATOM 744 O O . ARG A 1 93 ? 0.832 -7.603 12.478 1.00 86.44 93 ARG A O 1
ATOM 751 N N . GLN A 1 94 ? -0.938 -8.548 13.515 1.00 87.38 94 GLN A N 1
ATOM 752 C CA . GLN A 1 94 ? -1.075 -9.690 12.605 1.00 87.38 94 GLN A CA 1
ATOM 753 C C . GLN A 1 94 ? -1.660 -9.285 11.241 1.00 87.38 94 GLN A C 1
ATOM 755 O O . GLN A 1 94 ? -1.464 -9.987 10.252 1.00 87.38 94 GLN A O 1
ATOM 760 N N . MET A 1 95 ? -2.318 -8.124 11.154 1.00 86.38 95 MET A N 1
ATOM 761 C CA . MET A 1 95 ? -2.881 -7.612 9.905 1.00 86.38 95 MET A CA 1
ATOM 762 C C . MET A 1 95 ? -1.798 -7.140 8.906 1.00 86.38 95 MET A C 1
ATOM 764 O O . MET A 1 95 ? -0.695 -6.713 9.299 1.00 86.38 95 MET A O 1
ATOM 768 N N . PRO A 1 96 ? -2.114 -7.145 7.593 1.00 84.44 96 PRO A N 1
ATOM 769 C CA . PRO A 1 96 ? -1.209 -6.673 6.550 1.00 84.44 96 PRO A CA 1
ATOM 770 C C . PRO A 1 96 ? -0.682 -5.254 6.789 1.00 84.44 96 PRO A C 1
ATOM 772 O O . PRO A 1 96 ? -1.396 -4.355 7.250 1.00 84.44 96 PRO A O 1
ATOM 775 N N . SER A 1 97 ? 0.571 -5.013 6.394 1.00 78.75 97 SER A N 1
ATOM 776 C CA . SER A 1 97 ? 1.235 -3.715 6.583 1.00 78.75 97 SER A CA 1
ATOM 777 C C . SER A 1 97 ? 0.584 -2.565 5.811 1.00 78.75 97 SER A C 1
ATOM 779 O O . SER A 1 97 ? 0.828 -1.408 6.113 1.00 78.75 97 SER A O 1
ATOM 781 N N . ALA A 1 98 ? -0.221 -2.867 4.792 1.00 76.56 98 ALA A N 1
ATOM 782 C CA . ALA A 1 98 ? -0.980 -1.862 4.053 1.00 76.56 98 ALA A CA 1
ATOM 783 C C . ALA A 1 98 ? -2.165 -1.293 4.861 1.00 76.56 98 ALA A C 1
ATOM 785 O O . ALA A 1 98 ? -2.682 -0.233 4.519 1.00 76.56 98 ALA A O 1
ATOM 786 N N . ILE A 1 99 ? -2.598 -1.988 5.919 1.00 80.25 99 ILE A N 1
ATOM 787 C CA . ILE A 1 99 ? -3.718 -1.581 6.785 1.00 80.25 99 ILE A CA 1
ATOM 788 C C . ILE A 1 99 ? -3.211 -0.992 8.092 1.00 80.25 99 ILE A C 1
ATOM 790 O O . ILE A 1 99 ? -3.782 -0.021 8.596 1.00 80.25 99 ILE A O 1
ATOM 794 N N . ARG A 1 100 ? -2.135 -1.562 8.644 1.00 80.00 100 ARG A N 1
ATOM 795 C CA . ARG A 1 100 ? -1.501 -1.025 9.846 1.00 80.00 100 ARG A CA 1
ATOM 796 C C . ARG A 1 100 ? -0.564 0.121 9.458 1.00 80.00 100 ARG A C 1
ATOM 798 O O . ARG A 1 100 ? 0.297 -0.034 8.600 1.00 80.00 100 ARG A O 1
ATOM 805 N N . ASN A 1 101 ? -0.694 1.272 10.107 1.00 72.00 101 ASN A N 1
ATOM 806 C CA . ASN A 1 101 ? 0.233 2.375 9.876 1.00 72.00 101 ASN A CA 1
ATOM 807 C C . ASN A 1 101 ? 1.493 2.167 10.732 1.00 72.00 101 ASN A C 1
ATOM 809 O O . ASN A 1 101 ? 1.497 2.501 11.913 1.00 72.00 101 ASN A O 1
ATOM 813 N N . THR A 1 102 ? 2.541 1.577 10.152 1.00 69.31 102 THR A N 1
ATOM 814 C CA . THR A 1 102 ? 3.790 1.243 10.864 1.00 69.31 102 THR A CA 1
ATOM 815 C C . THR A 1 102 ? 4.679 2.450 11.162 1.00 69.31 102 THR A C 1
ATOM 817 O O . THR A 1 102 ? 5.604 2.331 11.959 1.00 69.31 102 THR A O 1
ATOM 820 N N . THR A 1 103 ? 4.427 3.601 10.535 1.00 69.19 103 THR A N 1
ATOM 821 C CA . THR A 1 103 ? 5.248 4.817 10.674 1.00 69.19 103 THR A CA 1
ATOM 822 C C . THR A 1 103 ? 4.527 5.949 11.403 1.00 69.19 103 THR A C 1
ATOM 824 O O . THR A 1 103 ? 5.096 7.023 11.602 1.00 69.19 103 THR A O 1
ATOM 827 N N . SER A 1 104 ? 3.280 5.733 11.830 1.00 62.81 104 SER A N 1
ATOM 828 C CA . SER A 1 104 ? 2.528 6.733 12.584 1.00 62.81 104 SER A CA 1
ATOM 829 C C . SER A 1 104 ? 3.058 6.872 14.005 1.00 62.81 104 SER A C 1
ATOM 831 O O . SER A 1 104 ? 2.969 5.943 14.801 1.00 62.81 104 SER A O 1
ATOM 833 N N . GLN A 1 105 ? 3.520 8.071 14.358 1.00 59.88 105 GLN A N 1
ATOM 834 C CA . GLN A 1 105 ? 3.782 8.443 15.753 1.00 59.88 105 GLN A CA 1
ATOM 835 C C . GLN A 1 105 ? 2.531 8.977 16.478 1.00 59.88 105 GLN A C 1
ATOM 837 O O . GLN A 1 105 ? 2.605 9.344 17.651 1.00 59.88 105 GLN A O 1
ATOM 842 N N . LEU A 1 106 ? 1.368 9.036 15.813 1.00 49.72 106 LEU A N 1
ATOM 843 C CA . LEU A 1 106 ? 0.121 9.471 16.449 1.00 49.72 106 LEU A CA 1
ATOM 844 C C . LEU A 1 106 ? -0.310 8.438 17.496 1.00 49.72 106 LEU A C 1
ATOM 846 O O . LEU A 1 106 ? -0.810 7.372 17.151 1.00 49.72 106 LEU A O 1
ATOM 850 N N . GLY A 1 107 ? -0.126 8.780 18.772 1.00 52.94 107 GLY A N 1
ATOM 851 C CA . GLY A 1 107 ? -0.575 7.972 19.907 1.00 52.94 107 GLY A CA 1
ATOM 852 C C . GLY A 1 107 ? 0.506 7.126 20.578 1.00 52.94 107 GLY A C 1
ATOM 853 O O . GLY A 1 107 ? 0.183 6.416 21.528 1.00 52.94 107 GLY A O 1
ATOM 854 N N . ALA A 1 108 ? 1.774 7.229 20.161 1.00 51.94 108 ALA A N 1
ATOM 855 C CA . ALA A 1 108 ? 2.885 6.624 20.890 1.00 51.94 108 ALA A CA 1
ATOM 856 C C . ALA A 1 108 ? 3.047 7.317 22.255 1.00 51.94 108 ALA A C 1
ATOM 858 O O . ALA A 1 108 ? 3.821 8.260 22.422 1.00 51.94 108 ALA A O 1
ATOM 859 N N . ARG A 1 109 ? 2.299 6.856 23.261 1.00 52.12 109 ARG A N 1
ATOM 860 C CA . ARG A 1 109 ? 2.723 7.011 24.649 1.00 52.12 109 ARG A CA 1
ATOM 861 C C . ARG A 1 109 ? 3.953 6.128 24.761 1.00 52.12 109 ARG A C 1
ATOM 863 O O . ARG A 1 109 ? 3.819 4.912 24.802 1.00 52.12 109 ARG A O 1
ATOM 870 N N . SER A 1 110 ? 5.137 6.729 24.733 1.00 44.19 110 SER A N 1
ATOM 871 C CA . SER A 1 110 ? 6.377 6.050 25.089 1.00 44.19 110 SER A CA 1
ATOM 872 C C . SER A 1 110 ? 6.221 5.518 26.515 1.00 44.19 110 SER A C 1
ATOM 874 O O . SER A 1 110 ? 6.427 6.243 27.491 1.00 44.19 110 SER A O 1
ATOM 876 N N . SER A 1 111 ? 5.763 4.278 26.645 1.00 43.69 111 SER A N 1
ATOM 877 C CA . SER A 1 111 ? 5.790 3.538 27.894 1.00 43.69 111 SER A CA 1
ATOM 878 C C . SER A 1 111 ? 7.243 3.150 28.148 1.00 43.69 111 SER A C 1
ATOM 880 O O . SER A 1 111 ? 7.737 2.202 27.557 1.00 43.69 111 SER A O 1
ATOM 882 N N . GLY A 1 112 ? 7.925 3.950 28.967 1.00 48.94 112 GLY A N 1
ATOM 883 C CA . GLY A 1 112 ? 9.042 3.529 29.818 1.00 48.94 112 GLY A CA 1
ATOM 884 C C . GLY A 1 112 ? 10.100 2.590 29.229 1.00 48.94 112 GLY A C 1
ATOM 885 O O . GLY A 1 112 ? 10.203 1.468 29.692 1.00 48.94 112 GLY A O 1
ATOM 886 N N . SER A 1 113 ? 10.901 3.079 28.286 1.00 43.19 113 SER A N 1
ATOM 887 C CA . SER A 1 113 ? 12.329 2.776 28.041 1.00 43.19 113 SER A CA 1
ATOM 888 C C . SER A 1 113 ? 12.606 3.388 26.665 1.00 43.19 113 SER A C 1
ATOM 890 O O . SER A 1 113 ? 12.004 2.992 25.680 1.00 43.19 113 SER A O 1
ATOM 892 N N . ASP A 1 114 ? 13.261 4.535 26.536 1.00 35.88 114 ASP A N 1
ATOM 893 C CA . ASP A 1 114 ? 14.712 4.598 26.576 1.00 35.88 114 ASP A CA 1
ATOM 894 C C . ASP A 1 114 ? 15.159 6.011 26.955 1.00 35.88 114 ASP A C 1
ATOM 896 O O . ASP A 1 114 ? 14.975 6.989 26.226 1.00 35.88 114 ASP A O 1
ATOM 900 N N . ILE A 1 115 ? 15.799 6.107 28.115 1.00 46.03 115 ILE A N 1
ATOM 901 C CA . ILE A 1 115 ? 16.423 7.316 28.660 1.00 46.03 115 ILE A CA 1
ATOM 902 C C . ILE A 1 115 ? 17.825 7.484 28.036 1.00 46.03 115 ILE A C 1
ATOM 904 O O . ILE A 1 115 ? 18.786 7.818 28.719 1.00 46.03 115 ILE A O 1
ATOM 908 N N . SER A 1 116 ? 17.987 7.203 26.739 1.00 39.56 116 SER A N 1
ATOM 909 C CA . SER A 1 116 ? 19.306 7.250 26.081 1.00 39.56 116 SER A CA 1
ATOM 910 C C . SER A 1 116 ? 19.322 7.851 24.674 1.00 39.56 116 SER A C 1
ATOM 912 O O . SER A 1 116 ? 20.401 8.095 24.145 1.00 39.56 116 SER A O 1
ATOM 914 N N . SER A 1 117 ? 18.176 8.228 24.095 1.00 40.53 117 SER A N 1
ATOM 915 C CA . SER A 1 117 ? 18.138 9.091 22.894 1.00 40.53 117 SER A CA 1
ATOM 916 C C . SER A 1 117 ? 17.656 10.523 23.185 1.00 40.53 117 SER A C 1
ATOM 918 O O . SER A 1 117 ? 17.533 11.358 22.289 1.00 40.53 117 SER A O 1
ATOM 920 N N . ALA A 1 118 ? 17.477 10.863 24.465 1.00 40.09 118 ALA A N 1
ATOM 921 C CA . ALA A 1 118 ? 17.005 12.159 24.957 1.00 40.09 118 ALA A CA 1
ATOM 922 C C . ALA A 1 118 ? 18.062 13.290 24.950 1.00 40.09 118 ALA A C 1
ATOM 924 O O . ALA A 1 118 ? 17.961 14.231 25.735 1.00 40.09 118 ALA A O 1
ATOM 925 N N . MET A 1 119 ? 19.067 13.243 24.070 1.00 40.28 119 MET A N 1
ATOM 926 C CA . MET A 1 119 ? 20.132 14.261 24.007 1.00 40.28 119 MET A CA 1
ATOM 927 C C . MET A 1 119 ? 19.934 15.337 22.926 1.00 40.28 119 MET A C 1
ATOM 929 O O . MET A 1 119 ? 20.833 16.132 22.677 1.00 40.28 119 MET A O 1
ATOM 933 N N . SER A 1 120 ? 18.753 15.437 22.303 1.00 43.28 120 SER A N 1
ATOM 934 C CA . SER A 1 120 ? 18.471 16.529 21.345 1.00 43.28 120 SER A CA 1
ATOM 935 C C . SER A 1 120 ? 17.076 17.170 21.435 1.00 43.28 120 SER A C 1
ATOM 937 O O . SER A 1 120 ? 16.818 18.163 20.756 1.00 43.28 120 SER A O 1
ATOM 939 N N . ALA A 1 121 ? 16.193 16.705 22.327 1.00 46.94 121 ALA A N 1
ATOM 940 C CA . ALA A 1 121 ? 14.849 17.281 22.517 1.00 46.94 121 ALA A CA 1
ATOM 941 C C . ALA A 1 121 ? 14.683 18.115 23.808 1.00 46.94 121 ALA A C 1
ATOM 943 O O . ALA A 1 121 ? 13.645 18.747 24.023 1.00 46.94 121 ALA A O 1
ATOM 944 N N . ALA A 1 122 ? 15.700 18.165 24.671 1.00 44.72 122 ALA A N 1
ATOM 945 C CA . ALA A 1 122 ? 15.661 18.912 25.923 1.00 44.72 122 ALA A CA 1
ATOM 946 C C . ALA A 1 122 ? 15.918 20.410 25.680 1.00 44.72 122 ALA A C 1
ATOM 948 O O . ALA A 1 122 ? 17.058 20.854 25.761 1.00 44.72 122 ALA A O 1
ATOM 949 N N . LYS A 1 123 ? 14.861 21.169 25.340 1.00 48.19 123 LYS A N 1
ATOM 950 C CA . LYS A 1 123 ? 14.671 22.626 25.609 1.00 48.19 123 LYS A CA 1
ATOM 951 C C . LYS A 1 123 ? 13.536 23.273 24.807 1.00 48.19 123 LYS A C 1
ATOM 953 O O . LYS A 1 123 ? 13.338 24.484 24.902 1.00 48.19 123 LYS A O 1
ATOM 958 N N . ARG A 1 124 ? 12.738 22.529 24.037 1.00 49.69 124 ARG A N 1
ATOM 959 C CA . ARG A 1 124 ? 11.528 23.117 23.443 1.00 49.69 124 ARG A CA 1
ATOM 960 C C . ARG A 1 124 ? 10.386 23.012 24.443 1.00 49.69 124 ARG A C 1
ATOM 962 O O . ARG A 1 124 ? 9.869 21.930 24.694 1.00 49.69 124 ARG A O 1
ATOM 969 N N . LYS A 1 125 ? 10.017 24.154 25.038 1.00 57.25 125 LYS A N 1
ATOM 970 C CA . LYS A 1 125 ? 8.784 24.281 25.829 1.00 57.25 125 LYS A CA 1
ATOM 971 C C . LYS A 1 125 ? 7.639 23.664 25.011 1.00 57.25 125 LYS A C 1
ATOM 973 O O . LYS A 1 125 ? 7.558 23.968 23.819 1.00 57.25 125 LYS A O 1
ATOM 978 N N . PRO A 1 126 ? 6.775 22.826 25.607 1.00 59.66 126 PRO A N 1
ATOM 979 C CA . PRO A 1 126 ? 5.694 22.181 24.874 1.00 59.66 126 PRO A CA 1
ATOM 980 C C . PRO A 1 126 ? 4.837 23.255 24.202 1.00 59.66 126 PRO A C 1
ATOM 982 O O . PRO A 1 126 ? 4.268 24.126 24.870 1.00 59.66 126 PRO A O 1
ATOM 985 N N . GLN A 1 127 ? 4.812 23.240 22.869 1.00 72.44 127 GLN A N 1
ATOM 986 C CA . GLN A 1 127 ? 4.113 24.242 22.078 1.00 72.44 127 GLN A CA 1
ATOM 987 C C . GLN A 1 127 ? 2.611 24.006 22.262 1.00 72.44 127 GLN A C 1
ATOM 989 O O . GLN A 1 127 ? 2.057 22.988 21.856 1.00 72.44 127 GLN A O 1
ATOM 994 N N . ARG A 1 128 ? 1.960 24.914 22.988 1.00 81.50 128 ARG A N 1
ATOM 995 C CA . ARG A 1 128 ? 0.549 24.795 23.356 1.00 81.50 128 ARG A CA 1
ATOM 996 C C . ARG A 1 128 ? -0.321 25.030 22.118 1.00 81.50 128 ARG A C 1
ATOM 998 O O . ARG A 1 128 ? -0.182 26.064 21.472 1.00 81.50 128 ARG A O 1
ATOM 1005 N N . GLY A 1 129 ? -1.220 24.094 21.806 1.00 87.75 129 GLY A N 1
ATOM 1006 C CA . GLY A 1 129 ? -2.111 24.200 20.646 1.00 87.75 129 GLY A CA 1
ATOM 1007 C C . GLY A 1 129 ? -3.090 25.391 20.723 1.00 87.75 129 GLY A C 1
ATOM 1008 O O . GLY A 1 129 ? -3.348 25.904 21.820 1.00 87.75 129 GLY A O 1
ATOM 1009 N N . PRO A 1 130 ? -3.685 25.818 19.590 1.00 86.38 130 PRO A N 1
ATOM 1010 C CA . PRO A 1 130 ? -4.514 27.030 19.506 1.00 86.38 130 PRO A CA 1
ATOM 1011 C C . PRO A 1 130 ? -5.699 27.026 20.477 1.00 86.38 130 PRO A C 1
ATOM 1013 O O . PRO A 1 130 ? -5.983 28.030 21.132 1.00 86.38 130 PRO A O 1
ATOM 1016 N N . LEU A 1 131 ? -6.348 25.867 20.622 1.00 86.31 131 LEU A N 1
ATOM 1017 C CA . LEU A 1 131 ? -7.472 25.679 21.535 1.00 86.31 131 LEU A CA 1
ATOM 1018 C C . LEU A 1 131 ? -7.059 25.923 22.991 1.00 86.31 131 LEU A C 1
ATOM 1020 O O . LEU A 1 131 ? -7.708 26.690 23.696 1.00 86.31 131 LEU A O 1
ATOM 1024 N N . MET A 1 132 ? -5.936 25.341 23.418 1.00 88.75 132 MET A N 1
ATOM 1025 C CA . MET A 1 132 ? -5.435 25.483 24.786 1.00 88.75 132 MET A CA 1
ATOM 1026 C C . MET A 1 132 ? -4.984 26.918 25.090 1.00 88.75 132 MET A C 1
ATOM 1028 O O . MET A 1 132 ? -5.138 27.415 26.204 1.00 88.75 132 MET A O 1
ATOM 1032 N N . MET A 1 133 ? -4.451 27.621 24.090 1.00 89.88 133 MET A N 1
ATOM 1033 C CA . MET A 1 133 ? -4.108 29.036 24.229 1.00 89.88 133 MET A CA 1
ATOM 1034 C C . MET A 1 133 ? -5.353 29.919 24.375 1.00 89.88 133 MET A C 1
ATOM 1036 O O . MET A 1 133 ? -5.345 30.852 25.184 1.00 89.88 133 MET A O 1
ATOM 1040 N N . LYS A 1 134 ? -6.433 29.617 23.643 1.00 89.81 134 LYS A N 1
ATOM 1041 C CA . LYS A 1 134 ? -7.721 30.310 23.782 1.00 89.81 134 LYS A CA 1
ATOM 1042 C C . LYS A 1 134 ? -8.321 30.082 25.172 1.00 89.81 134 LYS A C 1
ATOM 1044 O O . LYS A 1 134 ? -8.686 31.057 25.825 1.00 89.81 134 LYS A O 1
ATOM 1049 N N . THR A 1 135 ? -8.364 28.839 25.655 1.00 85.31 135 THR A N 1
ATOM 1050 C CA . THR A 1 135 ? -8.944 28.519 26.973 1.00 85.31 135 THR A CA 1
ATOM 1051 C C . THR A 1 135 ? -8.179 29.181 28.117 1.00 85.31 135 THR A C 1
ATOM 1053 O O . THR A 1 135 ? -8.794 29.783 28.994 1.00 85.31 135 THR A O 1
ATOM 1056 N N . LEU A 1 136 ? -6.844 29.190 28.070 1.00 85.12 136 LEU A N 1
ATOM 1057 C CA . LEU A 1 136 ? -6.023 29.891 29.064 1.00 85.12 136 LEU A CA 1
ATOM 1058 C C . LEU A 1 136 ? -6.243 31.411 29.062 1.00 85.12 136 LEU A C 1
ATOM 1060 O O . LEU A 1 136 ? -6.227 32.027 30.128 1.00 85.12 136 LEU A O 1
ATOM 1064 N N . LYS A 1 137 ? -6.454 32.029 27.890 1.00 84.88 137 LYS A N 1
ATOM 1065 C CA . LYS A 1 137 ? -6.811 33.456 27.805 1.00 84.88 137 LYS A CA 1
ATOM 1066 C C . LYS A 1 137 ? -8.170 33.732 28.444 1.00 84.88 137 LYS A C 1
ATOM 1068 O O . LYS A 1 137 ? -8.289 34.705 29.182 1.00 84.88 137 LYS A O 1
ATOM 1073 N N . MET A 1 138 ? -9.165 32.881 28.194 1.00 84.00 138 MET A N 1
ATOM 1074 C CA . MET A 1 138 ? -10.496 33.026 28.796 1.00 84.00 138 MET A CA 1
ATOM 1075 C C . MET A 1 138 ? -10.438 32.893 30.320 1.00 84.00 138 MET A C 1
ATOM 1077 O O . MET A 1 138 ? -10.978 33.739 31.023 1.00 84.00 138 MET A O 1
ATOM 1081 N N . LEU A 1 139 ? -9.705 31.898 30.828 1.00 80.69 139 LEU A N 1
ATOM 1082 C CA . LEU A 1 139 ? -9.584 31.647 32.265 1.00 80.69 139 LEU A CA 1
ATOM 1083 C C . LEU A 1 139 ? -8.870 32.791 33.006 1.00 80.69 139 LEU A C 1
ATOM 1085 O O . LEU A 1 139 ? -9.241 33.141 34.121 1.00 80.69 139 LEU A O 1
ATOM 1089 N N . LYS A 1 140 ? -7.863 33.416 32.378 1.00 74.38 140 LYS A N 1
ATOM 1090 C CA . LYS A 1 140 ? -7.190 34.602 32.936 1.00 74.38 140 LYS A CA 1
ATOM 1091 C C . LYS A 1 140 ? -8.091 35.835 32.965 1.00 74.38 140 LYS A C 1
ATOM 1093 O O . LYS A 1 140 ? -7.947 36.655 33.864 1.00 74.38 140 LYS A O 1
ATOM 1098 N N . LYS A 1 141 ? -9.005 35.969 31.998 1.00 61.97 141 LYS A N 1
ATOM 1099 C CA . LYS A 1 141 ? -9.920 37.114 31.905 1.00 61.97 141 LYS A CA 1
ATOM 1100 C C . LYS A 1 141 ? -11.019 37.085 32.974 1.00 61.97 141 LYS A C 1
ATOM 1102 O O . LYS A 1 141 ? -11.582 38.128 33.252 1.00 61.97 141 LYS A O 1
ATOM 1107 N N . GLN A 1 142 ? -11.284 35.924 33.578 1.00 60.28 142 GLN A N 1
ATOM 1108 C CA . GLN A 1 142 ? -12.251 35.775 34.673 1.00 60.28 142 GLN A CA 1
ATOM 1109 C C . GLN A 1 142 ? -11.668 36.020 36.074 1.00 60.28 142 GLN A C 1
ATOM 1111 O O . GLN A 1 142 ? -12.393 35.933 37.055 1.00 60.28 142 GLN A O 1
ATOM 1116 N N . ARG A 1 143 ? -10.364 36.308 36.194 1.00 60.72 143 ARG A N 1
ATOM 1117 C CA . ARG A 1 143 ? -9.697 36.588 37.480 1.00 60.72 143 ARG A CA 1
ATOM 1118 C C . ARG A 1 143 ? -9.501 38.088 37.760 1.00 60.72 143 ARG A C 1
ATOM 1120 O O . ARG A 1 143 ? -8.574 38.451 38.480 1.00 60.72 143 ARG A O 1
ATOM 1127 N N . ARG A 1 144 ? -10.331 38.951 37.176 1.00 53.44 144 ARG A N 1
ATOM 1128 C CA . ARG A 1 144 ? -10.447 40.371 37.530 1.00 53.44 144 ARG A CA 1
ATOM 1129 C C . ARG A 1 144 ? -11.908 40.729 37.687 1.00 53.44 144 ARG A C 1
ATOM 1131 O O . ARG A 1 144 ? -12.679 40.284 36.809 1.00 53.44 144 ARG A O 1
#

Nearest PDB structures (foldseek):
  2rg7-assembly1_C  TM=3.594E-01  e=7.834E+00  Shigella dysenteriae
  4k7e-assembly1_A  TM=3.766E-01  e=7.834E+00  Mammarenavirus juninense

Secondary structure (DSSP, 8-state):
----HHHHHHHHHHHHHHHHHHHHHHHHHHHHHHHHHS-PEEE--SSS---HHHHHHHHHTTEEEP-SPPPPHHHHHHHHHHHHHH---HHHHHS-TTTS-TT--TT----S--TTSTTSSTT------HHHHHHHHHHHHT--

Organism: Meloidogyne javanica (NCBI:txid6303)

Radius of gyration: 29.27 Å; Cα contacts (8 Å, |Δi|>4): 55; chains: 1; bounding box: 64×51×88 Å

pLDDT: mean 73.5, std 15.89, range [35.88, 95.44]

Sequence (144 aa):
MIVQVGENDIMLKFFREREHKLKHLSKKIRTKTTELAEPQRKALVTAPIAPRHVRKRQIRSGIVICADSVPSAVDLTRARRQIFETGNDADLRQMPSAIRNTTSQLGARSSGSDISSAMSAAKRKPQRGPLMMKTLKMLKKQRR

Solvent-accessible surface area (backbone atoms only — not comparable to full-atom values): 9141 Å² total; per-residue (Å²): 138,83,86,74,68,67,64,58,54,54,52,51,50,51,53,50,53,51,51,50,52,48,53,52,49,53,52,57,47,52,56,50,54,55,60,66,68,45,85,64,48,53,41,68,52,90,60,97,73,66,56,72,71,55,48,54,50,33,55,74,69,49,38,43,76,48,88,57,79,63,76,55,72,65,59,55,50,49,33,55,48,38,34,75,76,71,66,49,53,64,66,47,65,74,45,60,71,70,76,38,73,90,83,64,70,85,79,70,73,80,75,87,80,73,96,76,75,69,86,80,68,86,80,70,74,81,82,73,53,73,67,59,53,51,52,52,52,54,59,59,64,70,75,112

Mean predicted aligned error: 18.24 Å

Foldseek 3Di:
DDDPPPVVVVVVVVVVVVVVVVVVVVVVVVVVVVVVVPPQQEDEDQDPDDDPVVVVVCVVVSYDYDPDHDDDPVLVVVLVVCCVVPVDNVSVVPDDCNRDPPPDPVPPPPDDDDPPVPPPPPDDDPDDDPVRVVVVVVVVVVPD